Protein AF-A0A8S2YBE4-F1 (afdb_monomer_lite)

Secondary structure (DSSP, 8-state):
--------------EEEEEEEEEEEEEETTSSSPEEEEEEEEEEE-

Radius of gyration: 23.52 Å; chains: 1; bounding box: 53×17×59 Å

Foldseek 3Di:
DDPDPPDDDDDDFAKDKDKDKDFDPDFQPVDVVTHGIDMDIDIGGD

pLDDT: mean 88.41, std 12.33, range [49.53, 98.0]

Organism: NCBI:txid392030

Structure (mmCIF, N/CA/C/O backbone):
data_AF-A0A8S2YBE4-F1
#
_entry.id   AF-A0A8S2YBE4-F1
#
loop_
_atom_site.group_PDB
_atom_site.id
_atom_site.type_symbol
_atom_site.label_atom_id
_atom_site.label_alt_id
_atom_site.label_comp_id
_atom_site.label_asym_id
_atom_site.label_entity_id
_atom_site.label_seq_id
_atom_site.pdbx_PDB_ins_code
_atom_site.Cartn_x
_atom_site.Cartn_y
_atom_site.Cartn_z
_atom_site.occupancy
_atom_site.B_iso_or_equiv
_atom_site.auth_seq_id
_atom_site.auth_comp_id
_atom_site.auth_asym_id
_atom_site.auth_atom_id
_atom_site.pdbx_PDB_model_num
ATOM 1 N N . MET A 1 1 ? 40.351 12.330 -38.102 1.00 49.53 1 MET A N 1
ATOM 2 C CA . MET A 1 1 ? 39.443 12.722 -37.009 1.00 49.53 1 MET A CA 1
ATOM 3 C C . MET A 1 1 ? 38.474 11.567 -36.871 1.00 49.53 1 MET A C 1
ATOM 5 O O . MET A 1 1 ? 37.890 11.191 -37.874 1.00 49.53 1 MET A O 1
ATOM 9 N N . SER A 1 2 ? 38.514 10.875 -35.733 1.00 57.41 2 SER A N 1
ATOM 10 C CA . SER A 1 2 ? 37.680 9.705 -35.452 1.00 57.41 2 SER A CA 1
ATOM 11 C C . SER A 1 2 ? 36.507 10.223 -34.640 1.00 57.41 2 SER A C 1
ATOM 13 O O . SER A 1 2 ? 36.715 10.642 -33.501 1.00 57.41 2 SER A O 1
ATOM 15 N N . ASP A 1 3 ? 35.336 10.294 -35.263 1.00 62.56 3 ASP A N 1
ATOM 16 C CA . ASP A 1 3 ? 34.091 10.629 -34.587 1.00 62.56 3 ASP A CA 1
ATOM 17 C C . ASP A 1 3 ? 33.769 9.462 -33.645 1.00 62.56 3 ASP A C 1
ATOM 19 O O . ASP A 1 3 ? 33.385 8.374 -34.070 1.00 62.56 3 ASP A O 1
ATOM 23 N N . HIS A 1 4 ? 34.061 9.646 -32.357 1.00 59.50 4 HIS A N 1
ATOM 24 C CA . HIS A 1 4 ? 33.534 8.784 -31.309 1.00 59.50 4 HIS A CA 1
ATOM 25 C C . HIS A 1 4 ? 32.050 9.120 -31.180 1.00 59.50 4 HIS A C 1
ATOM 27 O O . HIS A 1 4 ? 31.703 10.188 -30.677 1.00 59.50 4 HIS A O 1
ATOM 33 N N . ASP A 1 5 ? 31.189 8.227 -31.659 1.00 63.59 5 ASP A N 1
ATOM 34 C CA . ASP A 1 5 ? 29.774 8.251 -31.312 1.00 63.59 5 ASP A CA 1
ATOM 35 C C . ASP A 1 5 ? 29.651 7.967 -29.808 1.00 63.59 5 ASP A C 1
ATOM 37 O O . ASP A 1 5 ? 29.733 6.819 -29.365 1.00 63.59 5 ASP A O 1
ATOM 41 N N . ASP A 1 6 ? 29.464 9.025 -29.015 1.00 68.81 6 ASP A N 1
ATOM 42 C CA . ASP A 1 6 ? 28.949 8.947 -27.646 1.00 68.81 6 ASP A CA 1
ATOM 43 C C . ASP A 1 6 ? 27.484 8.477 -27.714 1.00 68.81 6 ASP A C 1
ATOM 45 O O . ASP A 1 6 ? 26.529 9.254 -27.617 1.00 68.81 6 ASP A O 1
ATOM 49 N N . ALA A 1 7 ? 27.293 7.179 -27.947 1.00 74.50 7 ALA A N 1
ATOM 50 C CA . ALA A 1 7 ? 25.981 6.557 -27.904 1.00 74.50 7 ALA A CA 1
ATOM 51 C C . ALA A 1 7 ? 25.515 6.500 -26.442 1.00 74.50 7 ALA A C 1
ATOM 53 O O . AL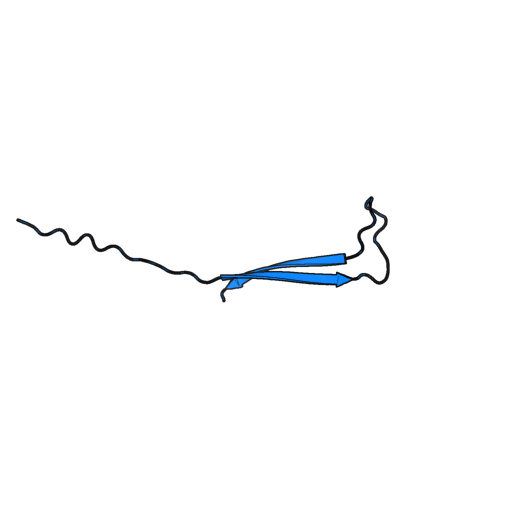A A 1 7 ? 25.927 5.633 -25.671 1.00 74.50 7 ALA A O 1
ATOM 54 N N . SER A 1 8 ? 24.668 7.451 -26.050 1.00 80.50 8 SER A N 1
ATOM 55 C CA . SER A 1 8 ? 23.950 7.398 -24.777 1.00 80.50 8 SER A CA 1
ATOM 56 C C . SER A 1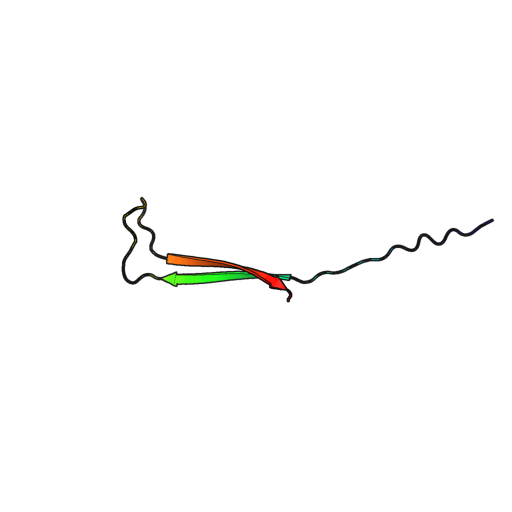 8 ? 22.623 6.662 -24.959 1.00 80.50 8 SER A C 1
ATOM 58 O O . SER A 1 8 ? 21.861 6.943 -25.883 1.00 80.50 8 SER A O 1
ATOM 60 N N . GLU A 1 9 ? 22.357 5.700 -24.077 1.00 87.06 9 GLU A N 1
ATOM 61 C CA . GLU A 1 9 ? 21.102 4.952 -24.026 1.00 87.06 9 GLU A CA 1
ATOM 62 C C . GLU A 1 9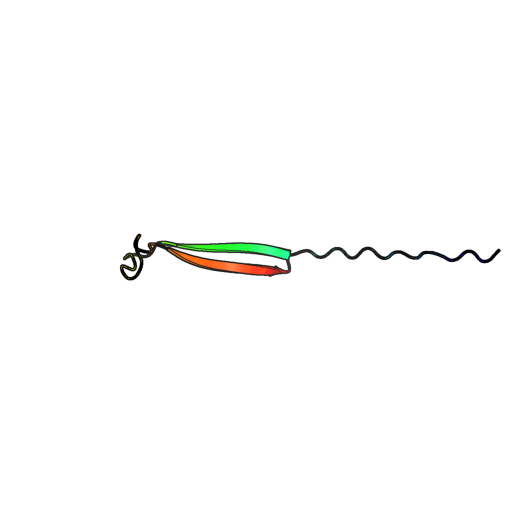 ? 20.296 5.421 -22.810 1.00 87.06 9 GLU A C 1
ATOM 64 O O . GLU A 1 9 ? 20.812 5.470 -21.690 1.00 87.06 9 GLU A O 1
ATOM 69 N N . ILE A 1 10 ? 19.035 5.795 -23.031 1.00 88.19 10 ILE A N 1
ATOM 70 C CA . ILE A 1 10 ? 18.097 6.165 -21.968 1.00 88.19 10 ILE A CA 1
ATOM 71 C C . ILE A 1 10 ? 17.157 4.984 -21.752 1.00 88.19 10 ILE A C 1
ATOM 73 O O . ILE A 1 10 ? 16.478 4.553 -22.681 1.00 88.19 10 ILE A O 1
ATOM 77 N N . VAL A 1 11 ? 17.106 4.486 -20.516 1.00 91.81 11 VAL A N 1
ATOM 78 C CA . VAL A 1 11 ? 16.187 3.423 -20.101 1.00 91.81 11 VAL A CA 1
ATOM 79 C C . VAL A 1 11 ? 15.138 4.021 -19.175 1.00 91.81 11 VAL A C 1
ATOM 81 O O . VAL A 1 11 ? 15.461 4.512 -18.093 1.00 91.81 11 VAL A O 1
ATOM 84 N N . GLU A 1 12 ? 13.881 3.960 -19.597 1.00 92.62 12 GLU A N 1
ATOM 85 C CA . GLU A 1 12 ? 12.726 4.324 -18.780 1.00 92.62 12 GLU A CA 1
ATOM 86 C C . GLU A 1 12 ? 12.154 3.063 -18.124 1.00 92.62 12 GLU A C 1
ATOM 88 O O . GLU A 1 12 ? 12.034 2.014 -18.759 1.00 92.62 12 GLU A O 1
ATOM 93 N N . ILE A 1 13 ? 11.842 3.147 -16.830 1.00 92.69 13 ILE A N 1
ATOM 94 C CA . ILE A 1 13 ? 11.272 2.038 -16.063 1.00 92.69 13 ILE A CA 1
ATOM 95 C C . ILE A 1 13 ? 10.047 2.553 -15.325 1.00 92.69 13 ILE A C 1
ATOM 97 O O . ILE A 1 13 ? 10.164 3.418 -14.456 1.00 92.69 13 ILE A O 1
ATOM 101 N N . ASP A 1 14 ? 8.903 1.945 -15.616 1.00 95.56 14 ASP A N 1
ATOM 102 C CA . ASP A 1 14 ? 7.649 2.247 -14.946 1.00 95.56 14 ASP A CA 1
ATOM 103 C C . ASP A 1 14 ? 7.373 1.260 -13.815 1.00 95.56 14 ASP A C 1
ATOM 105 O O . ASP A 1 14 ? 7.412 0.033 -13.969 1.00 95.56 14 ASP A O 1
ATOM 109 N N . PHE A 1 15 ? 7.048 1.814 -12.655 1.00 96.06 15 PHE A N 1
ATOM 110 C CA . PHE A 1 15 ? 6.565 1.054 -11.520 1.00 96.06 15 PHE A CA 1
ATOM 111 C C . PHE A 1 15 ? 5.437 1.801 -10.827 1.00 96.06 15 PHE A C 1
ATOM 113 O O . PHE A 1 15 ? 5.392 3.029 -10.774 1.00 96.06 15 PHE A O 1
ATOM 120 N N . GLU A 1 16 ? 4.544 1.029 -10.231 1.00 97.25 16 GLU A N 1
ATOM 121 C CA . GLU A 1 16 ? 3.490 1.542 -9.383 1.00 97.25 16 GLU A CA 1
ATOM 122 C C . GLU A 1 16 ? 3.837 1.339 -7.913 1.00 97.25 16 GLU A C 1
ATOM 124 O O . GLU A 1 16 ? 4.220 0.248 -7.473 1.00 97.25 16 GLU A O 1
ATOM 129 N N . VAL A 1 17 ? 3.616 2.396 -7.136 1.00 97.38 17 VAL A N 1
ATOM 130 C CA . VAL A 1 17 ? 3.640 2.356 -5.676 1.00 97.38 17 VAL A CA 1
ATOM 131 C C . VAL A 1 17 ? 2.216 2.528 -5.181 1.00 97.38 17 VAL A C 1
ATOM 133 O O . VAL A 1 17 ? 1.558 3.522 -5.485 1.00 97.38 17 VAL A O 1
ATOM 136 N N . GLY A 1 18 ? 1.740 1.572 -4.393 1.00 97.50 18 GLY A N 1
ATOM 137 C CA . GLY A 1 18 ? 0.383 1.602 -3.872 1.00 97.50 18 GLY A CA 1
ATOM 138 C C . GLY A 1 18 ? 0.282 1.076 -2.451 1.00 97.50 18 GLY A C 1
ATOM 139 O O . GLY A 1 18 ? 1.223 0.518 -1.881 1.00 97.50 18 GLY A O 1
ATOM 140 N N . HIS A 1 19 ? -0.898 1.248 -1.864 1.00 98.00 19 HIS A N 1
ATOM 141 C CA . HIS A 1 19 ? -1.229 0.658 -0.576 1.00 98.00 19 HIS A CA 1
ATOM 142 C C . HIS A 1 19 ? -2.679 0.177 -0.552 1.00 98.00 19 HIS A C 1
ATOM 144 O O . HIS A 1 19 ? -3.516 0.616 -1.337 1.00 98.00 19 HIS A O 1
ATOM 150 N N . SER A 1 20 ? -2.960 -0.752 0.355 1.00 97.69 20 SER A N 1
ATOM 151 C CA . SER A 1 20 ? -4.312 -1.186 0.698 1.00 97.69 20 SER A CA 1
ATOM 152 C C . SER A 1 20 ? -4.442 -1.156 2.208 1.00 97.69 20 SER A C 1
ATOM 154 O O . SER A 1 20 ? -3.533 -1.605 2.911 1.00 97.69 20 SER A O 1
ATOM 156 N N . SER A 1 21 ? -5.572 -0.665 2.702 1.00 97.44 21 SER A N 1
ATOM 157 C CA . SER A 1 21 ? -5.893 -0.649 4.125 1.00 97.44 21 SER A CA 1
ATOM 158 C C . SER A 1 21 ? -7.296 -1.195 4.365 1.00 97.44 21 SER A C 1
ATOM 160 O O . SER A 1 21 ? -8.180 -1.075 3.518 1.00 97.44 21 SER A O 1
ATOM 162 N N . ILE A 1 22 ? -7.478 -1.845 5.510 1.00 97.06 22 ILE A N 1
ATOM 163 C CA . ILE A 1 22 ? -8.761 -2.371 5.971 1.00 97.06 22 ILE A CA 1
ATOM 164 C C . ILE A 1 22 ? -8.943 -1.918 7.417 1.00 97.06 22 ILE A C 1
ATOM 166 O O . ILE A 1 22 ? -8.046 -2.086 8.249 1.00 97.06 22 ILE A O 1
ATOM 170 N N . ILE A 1 23 ? -10.107 -1.337 7.709 1.00 96.31 23 ILE A N 1
ATOM 171 C CA . ILE A 1 23 ? -10.511 -1.010 9.077 1.00 96.31 23 ILE A CA 1
ATOM 172 C C . ILE A 1 23 ? -10.794 -2.319 9.811 1.00 96.31 23 ILE A C 1
ATOM 174 O O . ILE A 1 23 ? -11.570 -3.152 9.343 1.00 96.31 23 ILE A O 1
ATOM 178 N N . ARG A 1 24 ? -10.174 -2.499 10.973 1.00 93.62 24 ARG A N 1
ATOM 179 C CA . ARG A 1 24 ? -10.425 -3.649 11.838 1.00 93.62 24 ARG A CA 1
ATOM 180 C C . ARG A 1 24 ? -11.762 -3.468 12.550 1.00 93.62 24 ARG A C 1
ATOM 182 O O . ARG A 1 24 ? -12.080 -2.367 12.994 1.00 93.62 24 ARG A O 1
ATOM 189 N N . SER A 1 25 ? -12.506 -4.557 12.726 1.00 94.81 25 SER A N 1
ATOM 190 C CA . SER A 1 25 ? -13.699 -4.561 13.583 1.00 94.81 25 SER A CA 1
ATOM 191 C C . SER A 1 25 ? -13.356 -4.247 15.043 1.00 94.81 25 SER A C 1
ATOM 193 O O . SER A 1 25 ? -14.144 -3.616 15.737 1.00 94.81 25 SER A O 1
ATOM 195 N N . GLU A 1 26 ? -12.159 -4.645 15.487 1.00 95.38 26 GLU A N 1
ATOM 196 C CA . GLU A 1 26 ? -11.624 -4.371 16.820 1.00 95.38 26 GLU A CA 1
ATOM 197 C C . GLU A 1 26 ? -10.169 -3.884 16.745 1.00 95.38 26 GLU A C 1
ATOM 199 O O . GLU A 1 26 ? -9.336 -4.418 15.998 1.00 95.38 26 GLU A O 1
ATOM 204 N N . ALA A 1 27 ? -9.851 -2.859 17.538 1.00 92.56 27 ALA A N 1
ATOM 205 C CA . ALA A 1 27 ? -8.515 -2.281 17.588 1.00 92.56 27 ALA A CA 1
ATOM 206 C C . ALA A 1 27 ? -7.534 -3.191 18.342 1.00 92.56 27 ALA A C 1
ATOM 208 O O . ALA A 1 27 ? -7.845 -3.724 19.406 1.00 92.56 27 ALA A O 1
ATOM 209 N N . THR A 1 28 ? -6.308 -3.314 17.836 1.00 90.88 28 THR A N 1
ATOM 210 C CA . THR A 1 28 ? -5.229 -3.995 18.558 1.00 90.88 28 THR A CA 1
ATOM 211 C C . THR A 1 28 ? -4.736 -3.110 19.697 1.00 90.88 28 THR A C 1
ATOM 213 O O . THR A 1 28 ? -4.140 -2.061 19.453 1.00 90.88 28 THR A O 1
ATOM 216 N N . THR A 1 29 ? -4.927 -3.560 20.935 1.00 92.44 29 THR A N 1
ATOM 217 C CA . THR A 1 29 ? -4.565 -2.828 22.163 1.00 92.44 29 THR A CA 1
ATOM 218 C C . THR A 1 29 ? -3.107 -3.003 22.594 1.00 92.44 29 THR A C 1
ATOM 220 O O . THR A 1 29 ? -2.661 -2.331 23.517 1.00 92.44 29 THR A O 1
ATOM 223 N N . LEU A 1 30 ? -2.342 -3.865 21.909 1.00 91.25 30 LEU A N 1
ATOM 224 C CA . LEU A 1 30 ? -0.904 -4.058 22.148 1.00 91.25 30 LEU A CA 1
ATOM 225 C C . LEU A 1 30 ? -0.083 -2.774 21.918 1.00 91.25 30 LEU A C 1
ATOM 227 O O . LEU A 1 30 ? 1.010 -2.631 22.458 1.00 91.25 30 LEU A O 1
ATOM 231 N N . HIS A 1 31 ? -0.601 -1.844 21.114 1.00 81.19 31 HIS A N 1
ATOM 232 C CA . HIS A 1 31 ? 0.041 -0.569 20.804 1.00 81.19 31 HIS A CA 1
ATOM 233 C C . HIS A 1 31 ? -0.727 0.596 21.443 1.00 81.19 31 HIS A C 1
ATOM 235 O O . HIS A 1 31 ? -1.943 0.514 21.616 1.00 81.19 31 HIS A O 1
ATOM 241 N N . ASN A 1 32 ? -0.025 1.689 21.766 1.00 87.81 32 ASN A N 1
ATOM 242 C CA . ASN A 1 32 ? -0.629 2.940 22.227 1.00 87.81 32 ASN A CA 1
ATOM 243 C C . ASN A 1 32 ? -0.207 4.098 21.297 1.00 87.81 32 ASN A C 1
ATOM 245 O O . ASN A 1 32 ? 0.973 4.456 21.306 1.00 87.81 32 ASN A O 1
ATOM 249 N N . PRO A 1 33 ? -1.118 4.672 20.488 1.00 88.38 33 PRO A N 1
ATOM 250 C CA . PRO A 1 33 ? -2.553 4.383 20.430 1.00 88.38 33 PRO A CA 1
ATOM 251 C C . PRO A 1 33 ? -2.873 2.990 19.843 1.00 88.38 33 PRO A C 1
ATOM 253 O O . PRO A 1 33 ? -2.070 2.455 19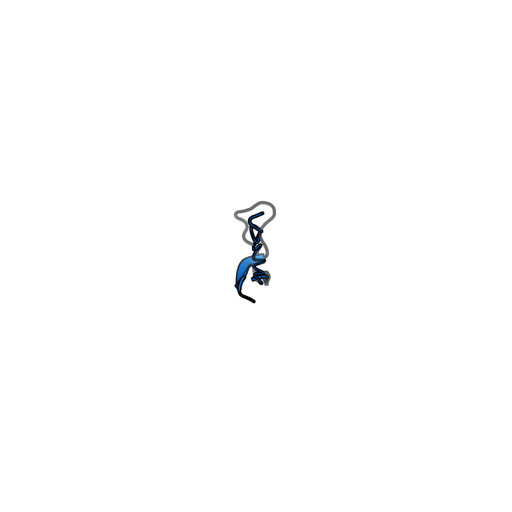.071 1.00 88.38 33 PRO A O 1
ATOM 256 N N . PRO A 1 34 ? -4.040 2.402 20.179 1.00 91.19 34 PRO A N 1
ATOM 257 C CA . PRO A 1 34 ? -4.477 1.128 19.616 1.00 91.19 34 PRO A CA 1
ATOM 258 C C . PRO A 1 34 ? -4.508 1.164 18.088 1.00 91.19 34 PRO A C 1
ATOM 260 O O . PRO A 1 34 ? -4.994 2.121 17.480 1.00 91.19 34 PRO A O 1
ATOM 263 N N . ARG A 1 35 ? -4.012 0.107 17.444 1.00 93.81 35 ARG A N 1
ATOM 264 C CA . ARG A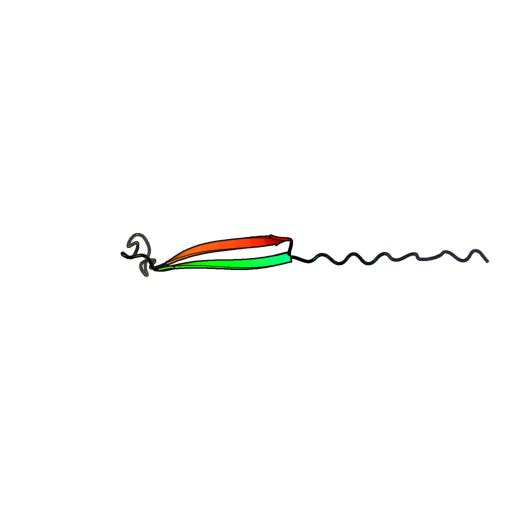 1 35 ? -3.974 0.037 15.978 1.00 93.81 35 ARG A CA 1
ATOM 265 C C . ARG A 1 35 ? -5.344 -0.366 15.437 1.00 93.81 35 ARG A C 1
ATOM 267 O O . ARG A 1 35 ? -5.833 -1.449 15.740 1.00 93.81 35 ARG A O 1
ATOM 274 N N . THR A 1 36 ? -5.931 0.480 14.596 1.00 95.50 36 THR A N 1
ATOM 275 C CA . THR A 1 36 ? -7.288 0.297 14.046 1.00 95.50 36 THR A CA 1
ATOM 276 C C . THR A 1 36 ? -7.319 -0.221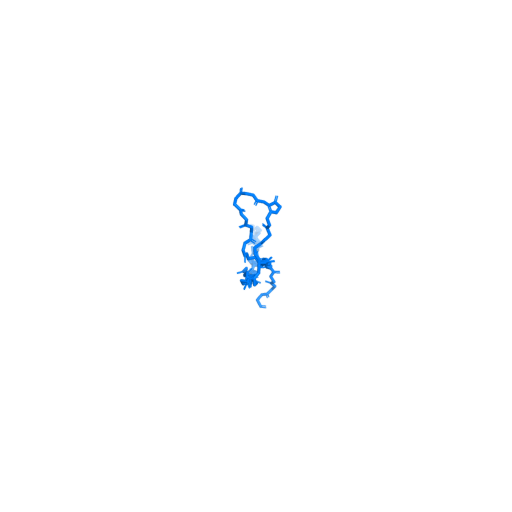 12.612 1.00 95.50 36 THR A C 1
ATOM 278 O O . THR A 1 36 ? -8.368 -0.654 12.153 1.00 95.50 36 THR A O 1
ATOM 281 N N . HIS A 1 37 ? -6.190 -0.190 11.901 1.00 95.81 37 HIS A N 1
ATOM 282 C CA . HIS A 1 37 ? -6.112 -0.589 10.498 1.00 95.81 37 HIS A CA 1
ATOM 283 C C . HIS A 1 37 ? -5.031 -1.638 10.280 1.00 95.81 37 HIS A C 1
ATOM 285 O O . HIS A 1 37 ? -3.886 -1.468 10.722 1.00 95.81 37 HIS A O 1
ATOM 291 N N . ASP A 1 38 ? -5.384 -2.656 9.507 1.00 94.62 38 ASP A N 1
ATOM 292 C CA . ASP A 1 38 ? -4.412 -3.521 8.856 1.00 94.62 38 ASP A CA 1
ATOM 293 C C . ASP A 1 38 ? -4.111 -2.944 7.478 1.00 94.62 38 ASP A C 1
ATOM 295 O O . ASP A 1 38 ? -5.001 -2.466 6.775 1.00 94.62 38 ASP A O 1
ATOM 299 N N . TRP A 1 39 ? -2.837 -2.918 7.106 1.00 95.56 39 TRP A N 1
ATOM 300 C CA . TRP A 1 39 ? -2.409 -2.291 5.864 1.00 95.56 39 TRP A CA 1
ATOM 301 C C . TRP A 1 39 ? -1.236 -3.038 5.247 1.00 95.56 39 TRP A C 1
ATOM 303 O O . TRP A 1 39 ? -0.440 -3.658 5.954 1.00 95.56 39 TRP A O 1
ATOM 313 N N . LYS A 1 40 ? -1.134 -2.950 3.920 1.00 97.56 40 LYS A N 1
ATOM 314 C CA . LYS A 1 40 ? 0.033 -3.381 3.147 1.00 97.56 40 LYS A CA 1
ATOM 315 C C . LYS A 1 40 ? 0.427 -2.282 2.167 1.00 97.56 40 LYS A C 1
ATOM 317 O O . LYS A 1 40 ? -0.443 -1.622 1.599 1.00 97.56 40 LYS A O 1
ATOM 322 N N . ILE A 1 41 ? 1.724 -2.143 1.940 1.00 97.31 41 ILE A N 1
ATOM 323 C CA . ILE A 1 41 ? 2.303 -1.312 0.881 1.00 97.31 41 ILE A CA 1
ATOM 324 C C . ILE A 1 41 ? 2.858 -2.264 -0.178 1.00 97.31 41 ILE A C 1
ATOM 326 O O . ILE A 1 41 ? 3.328 -3.351 0.165 1.00 97.31 41 ILE A O 1
ATOM 330 N N . TYR A 1 42 ? 2.772 -1.892 -1.450 1.00 96.31 42 TYR A N 1
ATOM 331 C CA . TYR A 1 42 ? 3.337 -2.676 -2.539 1.00 96.31 42 TYR A CA 1
ATOM 332 C C . TYR A 1 42 ? 4.045 -1.789 -3.560 1.00 96.31 42 TYR A C 1
ATOM 334 O O . TYR A 1 42 ? 3.642 -0.655 -3.815 1.00 96.31 42 TYR A O 1
ATOM 342 N N . LEU A 1 43 ? 5.096 -2.366 -4.133 1.00 97.00 43 LEU A N 1
ATOM 343 C CA . LEU A 1 43 ? 5.797 -1.901 -5.317 1.00 97.00 43 LEU A CA 1
ATOM 344 C C . LEU A 1 43 ? 5.595 -2.979 -6.383 1.00 97.00 43 LEU A C 1
ATOM 346 O O . LEU A 1 43 ? 5.828 -4.159 -6.102 1.00 97.00 43 LEU A O 1
ATOM 350 N N . ARG A 1 44 ? 5.137 -2.599 -7.571 1.00 95.44 44 ARG A N 1
ATOM 351 C CA . ARG A 1 44 ? 4.956 -3.527 -8.693 1.00 95.44 44 ARG A CA 1
ATOM 352 C C . ARG A 1 44 ? 5.364 -2.863 -9.998 1.00 95.44 44 ARG A C 1
ATOM 354 O O . ARG A 1 44 ? 5.375 -1.640 -10.071 1.00 95.44 44 ARG A O 1
ATOM 361 N N . SER A 1 45 ? 5.683 -3.657 -11.015 1.00 93.12 45 SER A N 1
ATOM 362 C CA . SER A 1 45 ? 5.710 -3.131 -12.381 1.00 93.12 45 SER A CA 1
ATOM 363 C C . SER A 1 45 ? 4.332 -2.561 -12.722 1.00 93.12 45 SER A C 1
ATOM 365 O O . SER A 1 45 ? 3.326 -3.110 -12.248 1.00 93.12 45 SER A O 1
ATOM 367 N N . ALA A 1 46 ? 4.307 -1.475 -13.496 1.00 76.38 46 ALA A N 1
ATOM 368 C CA . ALA A 1 46 ? 3.068 -0.983 -14.096 1.00 76.38 46 ALA A CA 1
ATOM 369 C C . ALA A 1 46 ? 2.365 -2.088 -14.907 1.00 76.38 46 ALA A C 1
ATOM 371 O O . ALA A 1 46 ? 3.078 -2.960 -15.463 1.00 76.38 46 ALA A O 1
#

Sequence (46 aa):
MSDHDDASEIVEIDFEVGHSSIIRSEATTLHNPPRTHDWKIYLRSA